Protein AF-A0A913ZEZ0-F1 (afdb_monomer_lite)

Radius of gyration: 19.42 Å; chains: 1; bounding box: 54×28×53 Å

Sequence (124 aa):
MTLKQEAYFSLPALPWMIVIATGMYILFGSAFWPSIVPYAYLGPVGSLAKYLKDEYPAFLVFLAVSTVIVHFGEALYCMKMCGRKNISDSYRVLWFLSTMAFGGASLKKLSKYKQGASATKLQD

Foldseek 3Di:
DDQDQAADADAFDPVLLVVLVVVLCLLCCLQPPVVVDPLVPVPPVSVVSVCCSVPPNVVSVVVNVVLQVQLQVQLVVLLVLCVVVVHDPVNNVVLSVSSSNRNVSSVVVSVPDDGHGDPPDDDD

Structure (mmCIF, N/CA/C/O backbone):
data_AF-A0A913ZEZ0-F1
#
_e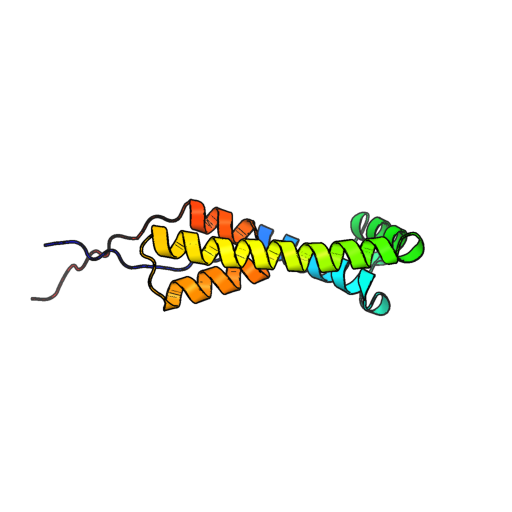ntry.id   AF-A0A913ZEZ0-F1
#
loop_
_atom_site.group_PDB
_atom_site.id
_atom_site.type_symbol
_atom_site.label_atom_id
_atom_site.label_alt_id
_atom_site.label_comp_id
_atom_site.label_asym_id
_atom_site.label_entity_id
_atom_site.label_seq_id
_atom_site.pdbx_PDB_ins_code
_atom_site.Cartn_x
_atom_site.Cartn_y
_atom_site.Cartn_z
_atom_site.occupancy
_atom_site.B_iso_or_equiv
_atom_site.auth_seq_id
_atom_site.auth_comp_id
_atom_site.auth_asym_id
_atom_site.auth_atom_id
_atom_site.pdbx_PDB_model_num
ATOM 1 N N . MET A 1 1 ? -29.619 5.949 34.212 1.00 44.31 1 MET A N 1
ATOM 2 C CA . MET A 1 1 ? -29.571 6.366 32.796 1.00 44.31 1 MET A CA 1
ATOM 3 C C . MET A 1 1 ? -28.234 5.916 32.223 1.00 44.31 1 MET A C 1
ATOM 5 O O . MET A 1 1 ? -27.209 6.500 32.549 1.00 44.31 1 MET A O 1
ATOM 9 N N . THR A 1 2 ? -28.217 4.808 31.487 1.00 49.28 2 THR A N 1
ATOM 10 C CA . THR A 1 2 ? -26.992 4.248 30.896 1.00 49.28 2 THR A CA 1
ATOM 11 C C . THR A 1 2 ? -26.790 4.919 29.544 1.00 49.28 2 THR A C 1
ATOM 13 O O . THR A 1 2 ? -27.651 4.798 28.677 1.00 49.28 2 THR A O 1
ATOM 16 N N . LEU A 1 3 ? -25.702 5.672 29.368 1.00 53.19 3 LEU A N 1
ATOM 17 C CA . LEU A 1 3 ? -25.380 6.277 28.074 1.00 53.19 3 LEU A CA 1
ATOM 18 C C . LEU A 1 3 ? -25.190 5.153 27.054 1.00 53.19 3 LEU A C 1
ATOM 20 O O . LEU A 1 3 ? -24.287 4.328 27.203 1.00 53.19 3 LEU A O 1
ATOM 24 N N . LYS A 1 4 ? -26.040 5.106 26.026 1.00 56.56 4 LYS A N 1
ATOM 25 C CA . LYS A 1 4 ? -25.826 4.201 24.902 1.00 56.56 4 LYS A CA 1
ATOM 26 C C . LYS A 1 4 ? -24.650 4.754 24.103 1.00 56.56 4 LYS A C 1
ATOM 28 O O . LYS A 1 4 ? -24.701 5.866 23.577 1.00 56.56 4 LYS A O 1
ATOM 33 N N . GLN A 1 5 ? -23.549 4.015 24.109 1.00 62.16 5 GLN A N 1
ATOM 34 C CA . GLN A 1 5 ? -22.411 4.338 23.268 1.00 62.16 5 GLN A CA 1
ATOM 35 C C . GLN A 1 5 ? -22.773 3.996 21.822 1.00 62.16 5 GLN A C 1
ATOM 37 O O . GLN A 1 5 ? -23.089 2.848 21.512 1.00 62.16 5 GLN A O 1
ATOM 42 N N . GLU A 1 6 ? -22.769 4.999 20.948 1.00 70.25 6 GLU A N 1
ATOM 43 C CA . GLU A 1 6 ? -23.076 4.806 19.533 1.00 70.25 6 GLU A CA 1
ATOM 44 C C . GLU A 1 6 ? -21.785 4.469 18.785 1.00 70.25 6 GLU A C 1
ATOM 46 O O . GLU A 1 6 ? -20.736 5.110 18.950 1.00 70.25 6 GLU A O 1
ATOM 51 N N . ALA A 1 7 ? -21.850 3.412 17.978 1.00 81.00 7 ALA A N 1
ATOM 52 C CA . ALA A 1 7 ? -20.742 3.035 17.122 1.00 81.00 7 ALA A CA 1
ATOM 53 C C . ALA A 1 7 ? -20.624 4.014 15.944 1.00 81.00 7 ALA A C 1
ATOM 55 O O . ALA A 1 7 ? -21.627 4.545 15.473 1.00 81.00 7 ALA A O 1
ATOM 5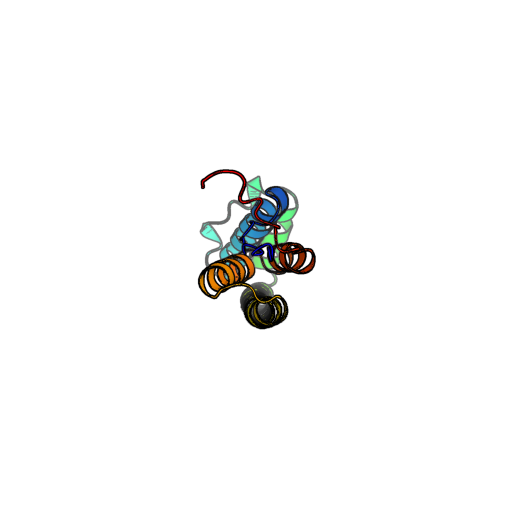6 N N . TYR A 1 8 ? -19.405 4.254 15.457 1.00 88.31 8 TYR A N 1
ATOM 57 C CA . TYR A 1 8 ? -19.185 5.074 14.265 1.00 88.31 8 TYR A CA 1
ATOM 58 C C . TYR A 1 8 ? -18.044 4.541 13.399 1.00 88.31 8 TYR A C 1
ATOM 60 O O . TYR A 1 8 ? -17.206 3.735 13.819 1.00 88.31 8 TYR A O 1
ATOM 68 N N . PHE A 1 9 ? -18.000 5.043 12.170 1.00 91.94 9 PHE A N 1
ATOM 69 C CA . PHE A 1 9 ? -16.922 4.814 11.221 1.00 91.94 9 PHE A CA 1
ATOM 70 C C . PHE A 1 9 ? -16.240 6.136 10.867 1.00 91.94 9 PHE A C 1
ATOM 72 O O . PHE A 1 9 ? -16.872 7.189 10.816 1.00 91.94 9 PHE A O 1
ATOM 79 N N . SER A 1 10 ? -14.929 6.088 10.639 1.00 92.38 10 SER A N 1
ATOM 80 C CA . SER A 1 10 ? -14.157 7.243 10.194 1.00 92.38 10 SER A CA 1
ATOM 81 C C . SER A 1 10 ? -13.054 6.780 9.258 1.00 92.38 10 SER A C 1
ATOM 83 O O . SER A 1 10 ? -12.286 5.880 9.600 1.00 92.38 10 SER A O 1
ATOM 85 N N . LEU A 1 11 ? -12.961 7.428 8.098 1.00 94.81 11 LEU A N 1
ATOM 86 C CA . LEU A 1 11 ? -11.914 7.160 7.122 1.00 94.81 11 LEU A CA 1
ATOM 87 C C . LEU A 1 11 ? -10.513 7.492 7.676 1.00 94.81 11 LEU A C 1
ATOM 89 O O . LEU A 1 11 ? -10.365 8.297 8.614 1.00 94.81 11 LEU A O 1
ATOM 93 N N . PRO A 1 12 ? -9.458 6.893 7.091 1.00 94.75 12 PRO A N 1
ATOM 94 C CA . PRO A 1 12 ? -8.089 7.333 7.318 1.00 94.75 12 PRO A CA 1
ATOM 95 C C . PRO A 1 12 ? -7.912 8.814 6.962 1.00 94.75 12 PRO A C 1
ATOM 97 O O . PRO A 1 12 ? -8.722 9.412 6.260 1.00 94.75 12 PRO A O 1
ATOM 100 N N . ALA A 1 13 ? -6.833 9.429 7.448 1.00 94.44 13 ALA A N 1
ATOM 101 C CA . ALA A 1 13 ? -6.539 10.807 7.070 1.00 94.44 13 ALA A CA 1
ATOM 102 C C . ALA A 1 13 ? -6.263 10.904 5.560 1.00 94.44 13 ALA A C 1
ATOM 104 O O . ALA A 1 13 ? -5.574 10.048 5.001 1.00 94.44 13 ALA A O 1
ATOM 105 N N . LEU A 1 14 ? -6.750 11.977 4.933 1.00 95.75 14 LEU A N 1
ATOM 106 C CA . LEU A 1 14 ? -6.688 12.177 3.485 1.00 95.75 14 LEU A CA 1
ATOM 107 C C . LEU A 1 14 ? -5.280 11.990 2.879 1.00 95.75 14 LEU A C 1
ATOM 109 O O . LEU A 1 14 ? -5.184 11.298 1.867 1.00 95.75 14 LEU A O 1
ATOM 113 N N . PRO A 1 15 ? -4.177 12.481 3.490 1.00 96.81 15 PRO A N 1
ATOM 114 C CA . PRO A 1 15 ? -2.840 12.243 2.945 1.00 96.81 15 PRO A CA 1
ATOM 115 C C . PRO A 1 15 ? -2.492 10.753 2.822 1.00 96.81 15 PRO A C 1
ATOM 117 O O . PRO A 1 15 ? -1.919 10.337 1.822 1.00 96.81 15 PRO A O 1
ATOM 120 N N . TRP A 1 16 ? -2.892 9.926 3.796 1.00 96.44 16 TRP A N 1
ATOM 121 C CA . TRP A 1 16 ? -2.662 8.479 3.738 1.00 96.44 16 TRP A CA 1
ATOM 122 C C . TRP A 1 16 ? -3.490 7.812 2.646 1.00 96.44 16 TRP A C 1
ATOM 124 O O . TRP A 1 16 ? -2.984 6.928 1.962 1.00 96.44 16 TRP A O 1
ATOM 134 N N . MET A 1 17 ? -4.735 8.250 2.455 1.00 96.62 17 MET A N 1
ATOM 135 C CA . MET A 1 17 ? -5.582 7.733 1.378 1.00 96.62 17 MET A CA 1
ATOM 136 C C . MET A 1 17 ? -4.963 8.020 0.007 1.00 96.62 17 MET A C 1
ATOM 138 O O . MET A 1 17 ? -4.884 7.115 -0.817 1.00 96.62 17 MET A O 1
ATOM 142 N N . ILE A 1 18 ? -4.472 9.245 -0.214 1.00 97.00 18 ILE A N 1
ATOM 143 C CA . ILE A 1 18 ? -3.832 9.650 -1.476 1.00 97.00 18 ILE A CA 1
ATOM 144 C C . ILE A 1 18 ? -2.552 8.846 -1.720 1.00 97.00 18 ILE A C 1
ATOM 146 O O . ILE A 1 18 ? -2.366 8.315 -2.816 1.00 97.00 18 ILE A O 1
ATOM 150 N N . VAL A 1 19 ? -1.690 8.726 -0.705 1.00 96.25 19 VAL A N 1
ATOM 151 C CA . VAL A 1 19 ? -0.424 7.984 -0.812 1.00 96.25 19 VAL A CA 1
ATOM 152 C C . VAL A 1 19 ? -0.680 6.516 -1.146 1.00 96.25 19 VAL A C 1
ATOM 154 O O . VAL A 1 19 ? -0.058 5.988 -2.065 1.00 96.25 19 VAL A O 1
ATOM 157 N N . ILE A 1 20 ? -1.618 5.864 -0.453 1.00 96.75 20 ILE A N 1
ATOM 158 C CA . ILE A 1 20 ? -1.922 4.447 -0.684 1.00 96.75 20 ILE A CA 1
ATOM 159 C C . ILE A 1 20 ? -2.585 4.251 -2.047 1.00 96.75 20 ILE A C 1
ATOM 161 O O . ILE A 1 20 ? -2.148 3.390 -2.800 1.00 96.75 20 ILE A O 1
ATOM 165 N N . ALA A 1 21 ? -3.577 5.068 -2.410 1.00 96.50 21 ALA A N 1
ATOM 166 C CA . ALA A 1 21 ? -4.241 4.957 -3.708 1.00 96.50 21 ALA A CA 1
ATOM 167 C C . ALA A 1 21 ? -3.254 5.143 -4.872 1.00 96.50 21 ALA A C 1
ATOM 169 O O . ALA A 1 21 ? -3.236 4.341 -5.804 1.00 96.50 21 ALA A O 1
ATOM 170 N N . THR A 1 22 ? -2.383 6.152 -4.783 1.00 96.56 22 THR A N 1
ATOM 171 C CA . THR A 1 22 ? -1.339 6.400 -5.788 1.00 96.56 22 THR A CA 1
ATOM 172 C C . THR A 1 22 ? -0.328 5.255 -5.831 1.00 96.56 22 THR A C 1
ATOM 174 O O . THR A 1 22 ? 0.025 4.788 -6.910 1.00 96.56 22 THR A O 1
ATOM 177 N N . GLY A 1 23 ? 0.105 4.758 -4.669 1.00 96.81 23 GLY A N 1
ATOM 178 C CA . GLY A 1 23 ? 1.026 3.625 -4.575 1.00 96.81 23 GLY A CA 1
ATOM 179 C C . GLY A 1 23 ? 0.455 2.346 -5.191 1.00 96.81 23 GLY A C 1
ATOM 180 O O . GLY A 1 23 ? 1.137 1.694 -5.977 1.00 96.81 23 GLY A O 1
ATOM 181 N N . MET A 1 24 ? -0.813 2.028 -4.906 1.00 97.06 24 MET A N 1
ATOM 182 C CA . MET A 1 24 ? -1.527 0.894 -5.504 1.00 97.06 24 MET A CA 1
ATOM 183 C C . MET A 1 24 ? -1.635 1.065 -7.021 1.00 97.06 24 MET A C 1
ATOM 185 O O . MET A 1 24 ? -1.301 0.155 -7.772 1.00 97.06 24 MET A O 1
ATOM 189 N N . TYR A 1 25 ? -2.028 2.247 -7.492 1.00 97.62 25 TYR A N 1
ATOM 190 C CA . TYR A 1 25 ? -2.102 2.520 -8.924 1.00 97.62 25 TYR A CA 1
ATOM 191 C C . TYR A 1 25 ? -0.752 2.307 -9.630 1.00 97.62 25 TYR A C 1
ATOM 193 O O . TYR A 1 25 ? -0.696 1.621 -10.649 1.00 97.62 25 TYR A O 1
ATOM 201 N N . ILE A 1 26 ? 0.346 2.824 -9.068 1.00 98.12 26 ILE A N 1
ATOM 202 C CA . ILE A 1 26 ? 1.686 2.662 -9.649 1.00 98.12 26 ILE A CA 1
ATOM 203 C C . ILE A 1 26 ? 2.128 1.197 -9.611 1.00 98.12 26 ILE A C 1
ATOM 205 O O . ILE A 1 26 ? 2.640 0.706 -10.616 1.00 98.12 26 ILE A O 1
ATOM 209 N N . LEU A 1 27 ? 1.933 0.494 -8.492 1.00 98.12 27 LEU A N 1
ATOM 210 C CA . LEU A 1 27 ? 2.350 -0.901 -8.332 1.00 98.12 27 LEU A CA 1
ATOM 211 C C . LEU A 1 27 ? 1.595 -1.831 -9.289 1.00 98.12 27 LEU A C 1
ATOM 213 O O . LEU A 1 27 ? 2.218 -2.525 -10.090 1.00 98.12 27 LEU A O 1
ATOM 217 N N . PHE A 1 28 ? 0.262 -1.823 -9.238 1.00 98.06 28 PHE A N 1
ATOM 218 C CA . PHE A 1 28 ? -0.573 -2.704 -10.059 1.00 98.06 28 PHE A CA 1
ATOM 219 C C . PHE A 1 28 ? -0.527 -2.306 -11.533 1.00 98.06 28 PHE A C 1
ATOM 221 O O . PHE A 1 28 ? -0.444 -3.175 -12.399 1.00 98.06 28 PHE A O 1
ATOM 228 N N . GLY A 1 29 ? -0.514 -1.002 -11.822 1.00 98.12 29 GLY A N 1
ATOM 229 C CA . GLY A 1 29 ? -0.297 -0.499 -13.170 1.00 98.12 29 GLY A CA 1
ATOM 230 C C . GLY A 1 29 ? 1.035 -0.996 -13.720 1.00 98.12 29 GLY A C 1
ATOM 231 O O . GLY A 1 29 ? 1.058 -1.604 -14.778 1.00 98.12 29 GLY A O 1
ATOM 232 N N . SER A 1 30 ? 2.135 -0.859 -12.979 1.00 98.19 30 SER A N 1
ATOM 233 C CA . SER A 1 30 ? 3.445 -1.314 -13.463 1.00 98.19 30 SER A CA 1
ATOM 234 C C . SER A 1 30 ? 3.550 -2.832 -13.604 1.00 98.19 30 SER A C 1
ATOM 236 O O . SER A 1 30 ? 4.214 -3.299 -14.524 1.00 98.19 30 SER A O 1
ATOM 238 N N . ALA A 1 31 ? 2.894 -3.597 -12.730 1.00 97.94 31 ALA A N 1
ATOM 239 C CA . ALA A 1 31 ? 2.925 -5.057 -12.767 1.00 97.94 31 ALA A CA 1
ATOM 240 C C . ALA A 1 31 ? 2.073 -5.658 -13.901 1.00 97.94 31 ALA A C 1
ATOM 242 O O . ALA A 1 31 ? 2.479 -6.653 -14.496 1.00 97.94 31 ALA A O 1
ATOM 243 N N . PHE A 1 32 ? 0.900 -5.081 -14.193 1.00 97.12 32 PHE A N 1
ATOM 244 C CA . PHE A 1 32 ? -0.104 -5.713 -15.063 1.00 97.12 32 PHE A CA 1
ATOM 245 C C . PHE A 1 32 ? -0.489 -4.884 -16.296 1.00 97.12 32 PHE A C 1
ATOM 247 O O . PHE A 1 32 ? -0.786 -5.456 -17.342 1.00 97.12 32 PHE A O 1
ATOM 254 N N . TRP A 1 33 ? -0.464 -3.550 -16.206 1.00 97.25 33 TRP A N 1
ATOM 255 C CA . TRP A 1 33 ? -0.841 -2.635 -17.294 1.00 97.25 33 TRP A CA 1
ATOM 256 C C . TRP A 1 33 ? 0.114 -1.442 -17.403 1.00 97.25 33 TRP A C 1
ATOM 258 O O . TRP A 1 33 ? -0.299 -0.292 -17.248 1.00 97.25 33 TRP A O 1
ATOM 268 N N . PRO A 1 34 ? 1.408 -1.666 -17.674 1.00 96.25 34 PRO A N 1
ATOM 269 C CA . PRO A 1 34 ? 2.407 -0.606 -17.563 1.00 96.25 34 PRO A CA 1
ATOM 270 C C . PRO A 1 34 ? 2.162 0.566 -18.520 1.00 96.25 34 PRO A C 1
ATOM 272 O O . PRO A 1 34 ? 2.621 1.674 -18.263 1.00 96.25 34 PRO A O 1
ATOM 275 N N . SER A 1 35 ? 1.412 0.357 -19.606 1.00 96.38 35 SER A N 1
ATOM 276 C CA . SER A 1 35 ? 1.042 1.407 -20.560 1.00 96.38 35 SER A CA 1
ATOM 277 C C . SER A 1 35 ? 0.168 2.511 -19.962 1.00 96.38 35 SER A C 1
ATOM 279 O O . SER A 1 35 ? 0.135 3.603 -20.522 1.00 96.38 35 SER A O 1
ATOM 281 N N . ILE A 1 36 ? -0.543 2.255 -18.858 1.00 96.25 36 ILE A N 1
ATOM 282 C CA . ILE A 1 36 ? -1.412 3.267 -18.240 1.00 96.25 36 ILE A CA 1
ATOM 283 C C . ILE A 1 36 ? -0.640 4.196 -17.307 1.00 96.25 36 ILE A C 1
ATOM 285 O O . ILE A 1 36 ? -1.143 5.268 -16.993 1.00 96.25 36 ILE A O 1
ATOM 289 N N . VAL A 1 37 ? 0.546 3.790 -16.839 1.00 97.69 37 VAL A N 1
ATOM 290 C CA . VAL A 1 37 ? 1.278 4.509 -15.794 1.00 97.69 37 VAL A CA 1
ATOM 291 C C . VAL A 1 37 ? 2.094 5.653 -16.411 1.00 97.69 37 VAL A C 1
ATOM 293 O O . VAL A 1 37 ? 2.986 5.411 -17.228 1.00 97.69 37 VAL A O 1
ATOM 296 N N . PRO A 1 38 ? 1.865 6.914 -16.002 1.00 97.25 38 PRO A N 1
ATOM 297 C CA . PRO A 1 38 ? 2.547 8.076 -16.562 1.00 97.25 38 PRO A CA 1
ATOM 298 C C . PRO A 1 38 ? 3.936 8.280 -15.925 1.00 97.25 38 PRO A C 1
ATOM 300 O O . PRO A 1 38 ? 4.187 9.296 -15.278 1.00 97.25 38 PRO A O 1
ATOM 303 N N . TYR A 1 39 ? 4.855 7.320 -16.097 1.00 97.56 39 TYR A N 1
ATOM 304 C CA . TYR A 1 39 ? 6.161 7.277 -15.408 1.00 97.56 39 TYR A CA 1
ATOM 305 C C . TYR A 1 39 ? 6.948 8.596 -15.447 1.00 97.56 39 TYR A C 1
ATOM 307 O O . TYR A 1 39 ? 7.532 8.987 -14.441 1.00 97.56 39 TYR A O 1
ATOM 315 N N . ALA A 1 40 ? 6.932 9.306 -16.579 1.00 96.81 40 ALA A N 1
ATOM 316 C CA . ALA A 1 40 ? 7.666 10.562 -16.758 1.00 96.81 40 ALA A CA 1
ATOM 317 C C . ALA A 1 40 ? 7.196 11.698 -15.827 1.00 96.81 40 ALA A C 1
ATOM 319 O O . ALA A 1 40 ? 7.973 12.595 -15.514 1.00 96.81 40 ALA A O 1
ATOM 320 N N . TYR A 1 41 ? 5.946 11.653 -15.360 1.00 96.75 41 TYR A N 1
ATOM 321 C CA . TYR A 1 41 ? 5.337 12.704 -14.537 1.00 96.75 41 TYR A CA 1
ATOM 322 C C . TYR A 1 41 ? 5.373 12.394 -13.035 1.00 96.75 41 TYR A C 1
ATOM 324 O O . TYR A 1 41 ? 5.013 13.237 -12.219 1.00 96.75 41 TYR A O 1
ATOM 332 N N . LEU A 1 42 ? 5.821 11.195 -12.652 1.00 96.19 42 LEU A N 1
ATOM 333 C CA . LEU A 1 42 ? 5.864 10.732 -11.260 1.00 96.19 42 LEU A CA 1
ATOM 334 C C . LEU A 1 42 ? 7.217 11.013 -10.576 1.00 96.19 42 LEU A C 1
ATOM 336 O O . LEU A 1 42 ? 7.467 10.539 -9.464 1.00 96.19 42 LEU A O 1
ATOM 340 N N . GLY A 1 43 ? 8.108 11.761 -11.237 1.00 96.00 43 GLY A N 1
ATOM 341 C CA . GLY A 1 43 ? 9.419 12.131 -10.706 1.00 96.00 43 GLY A CA 1
ATOM 342 C C . GLY A 1 43 ? 10.273 10.907 -10.334 1.00 96.00 43 GLY A C 1
ATOM 343 O O . GLY A 1 43 ? 10.242 9.901 -11.047 1.00 96.00 43 GLY A O 1
ATOM 344 N N . PRO A 1 44 ? 11.017 10.942 -9.211 1.00 97.12 44 PRO A N 1
ATOM 345 C CA . PRO A 1 44 ? 11.874 9.829 -8.790 1.00 97.12 44 PRO A CA 1
ATOM 346 C C . PRO A 1 44 ? 11.130 8.501 -8.596 1.00 97.12 44 PRO A C 1
ATOM 348 O O . PRO A 1 44 ? 11.667 7.442 -8.917 1.00 97.12 44 PRO A O 1
ATOM 351 N N . VAL A 1 45 ? 9.881 8.549 -8.115 1.00 96.69 45 VAL A N 1
ATOM 352 C CA . VAL A 1 45 ? 9.041 7.351 -7.942 1.00 96.69 45 VAL A CA 1
ATOM 353 C C . VAL A 1 45 ? 8.722 6.727 -9.298 1.00 96.69 45 VAL A C 1
ATOM 355 O O . VAL A 1 45 ? 8.775 5.508 -9.442 1.00 96.69 45 VAL A O 1
ATOM 358 N N . GLY A 1 46 ? 8.449 7.557 -10.306 1.00 96.69 46 GLY A N 1
ATOM 359 C CA . GLY A 1 46 ? 8.247 7.120 -11.685 1.00 96.69 46 GLY A CA 1
ATOM 360 C C . GLY A 1 46 ? 9.469 6.439 -12.281 1.00 96.69 46 GLY A C 1
ATOM 361 O O . GLY A 1 46 ? 9.344 5.354 -12.847 1.00 96.69 46 GLY A O 1
ATOM 362 N N . SER A 1 47 ? 10.651 7.034 -12.108 1.00 97.69 47 SER A N 1
ATOM 363 C CA . SER A 1 47 ? 11.914 6.448 -12.573 1.00 97.69 47 SER A CA 1
ATOM 364 C C . SER A 1 47 ? 12.189 5.092 -11.921 1.00 97.69 47 SER A C 1
ATOM 366 O O . SER A 1 47 ? 12.541 4.144 -12.622 1.00 97.69 47 SER A O 1
ATOM 368 N N . LEU A 1 48 ? 11.967 4.967 -10.607 1.00 97.31 48 LEU A N 1
ATOM 369 C CA . LEU A 1 48 ? 12.114 3.696 -9.894 1.00 97.31 48 LEU A CA 1
ATOM 370 C C . LEU A 1 48 ? 11.100 2.651 -10.375 1.00 97.31 48 LEU A C 1
ATOM 372 O O . LEU A 1 48 ? 11.479 1.519 -10.661 1.00 97.31 48 LEU A O 1
ATOM 376 N N . ALA A 1 49 ? 9.822 3.020 -10.485 1.00 97.56 49 ALA A N 1
ATOM 377 C CA . ALA A 1 49 ? 8.779 2.105 -10.939 1.00 97.56 49 ALA A CA 1
ATOM 378 C C . ALA A 1 49 ? 9.041 1.616 -12.371 1.00 97.56 49 ALA A C 1
ATOM 380 O O . ALA A 1 49 ? 8.863 0.432 -12.652 1.00 97.56 49 ALA A O 1
ATOM 381 N N . LYS A 1 50 ? 9.522 2.500 -13.255 1.00 97.88 50 LYS A N 1
ATOM 382 C CA . LYS A 1 50 ? 9.924 2.136 -14.615 1.00 97.88 50 LYS A CA 1
ATOM 383 C C . LYS A 1 50 ? 11.114 1.176 -14.613 1.00 97.88 50 LYS A C 1
ATOM 385 O O . LYS A 1 50 ? 11.046 0.152 -15.279 1.00 97.88 50 LYS A O 1
ATOM 390 N N . TYR A 1 51 ? 12.153 1.464 -13.829 1.00 97.88 51 TYR A N 1
ATOM 391 C CA . TYR A 1 51 ? 13.313 0.581 -13.686 1.00 97.88 51 TYR A CA 1
ATOM 392 C C . TYR A 1 51 ? 12.913 -0.814 -13.185 1.00 97.88 51 TYR A C 1
ATOM 394 O O . TYR A 1 51 ? 13.284 -1.816 -13.783 1.00 97.88 51 TYR A O 1
ATOM 402 N N . LEU A 1 52 ? 12.088 -0.893 -12.135 1.00 97.56 52 LEU A N 1
ATOM 403 C CA . LEU A 1 52 ? 11.587 -2.171 -11.615 1.00 97.56 52 LEU A CA 1
ATOM 404 C C . LEU A 1 52 ? 10.734 -2.924 -12.636 1.00 97.56 52 LEU A C 1
ATOM 406 O O . LEU A 1 52 ? 10.786 -4.146 -12.692 1.00 97.56 52 LEU A O 1
ATOM 410 N N . LYS A 1 53 ? 9.950 -2.206 -13.437 1.00 97.12 53 LYS A N 1
ATOM 411 C CA . LYS A 1 53 ? 9.128 -2.795 -14.492 1.00 97.12 53 LYS A CA 1
ATOM 412 C C . LYS A 1 53 ? 9.975 -3.358 -15.630 1.00 97.12 53 LYS A C 1
ATOM 414 O O . LYS A 1 53 ? 9.693 -4.464 -16.082 1.00 97.12 53 LYS A O 1
ATOM 419 N N . ASP A 1 54 ? 10.976 -2.614 -16.083 1.00 97.56 54 ASP A N 1
ATOM 420 C CA . ASP A 1 54 ? 11.793 -3.008 -17.229 1.00 97.56 54 ASP A CA 1
ATOM 421 C C . ASP A 1 54 ? 12.814 -4.107 -16.841 1.00 97.56 54 ASP A C 1
ATOM 423 O O . ASP A 1 54 ? 13.002 -5.048 -17.608 1.00 97.56 54 ASP A O 1
ATOM 427 N N . GLU A 1 55 ? 13.388 -4.064 -15.630 1.00 98.19 55 GLU A N 1
ATOM 428 C CA . GLU A 1 55 ? 14.437 -5.006 -15.186 1.00 98.19 55 GLU A CA 1
ATOM 429 C C . GLU A 1 55 ? 13.930 -6.154 -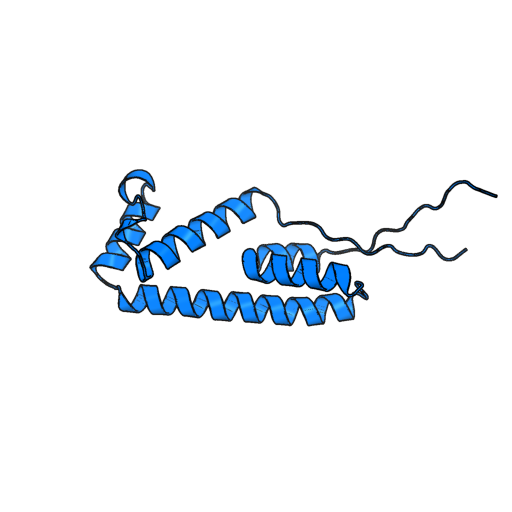14.290 1.00 98.19 55 GLU A C 1
ATOM 431 O O . GLU A 1 55 ? 14.493 -7.249 -14.296 1.00 98.19 55 GLU A O 1
ATOM 436 N N . TYR A 1 56 ? 12.866 -5.940 -13.505 1.00 97.62 56 TYR A N 1
ATOM 437 C CA . TYR A 1 56 ? 12.380 -6.898 -12.497 1.00 97.62 56 TYR A CA 1
ATOM 438 C C . TYR A 1 56 ? 10.851 -7.138 -12.550 1.00 97.62 56 TYR A C 1
ATOM 440 O O . TYR A 1 56 ? 10.170 -7.073 -11.518 1.00 97.62 56 TYR A O 1
ATOM 448 N N . PRO A 1 57 ? 10.264 -7.480 -13.713 1.00 96.69 57 PRO A N 1
ATOM 449 C CA . PRO A 1 57 ? 8.809 -7.608 -13.860 1.00 96.69 57 PRO A CA 1
ATOM 450 C C . PRO A 1 57 ? 8.197 -8.695 -12.961 1.00 96.69 57 PRO A C 1
ATOM 452 O O . PRO A 1 57 ? 7.136 -8.493 -12.369 1.00 96.69 57 PRO A O 1
ATOM 455 N N . ALA A 1 58 ? 8.883 -9.830 -12.781 1.00 97.56 58 ALA A N 1
ATOM 456 C CA . ALA A 1 58 ? 8.423 -10.898 -11.888 1.00 97.56 58 ALA A CA 1
ATOM 457 C C . ALA A 1 58 ? 8.361 -10.440 -10.419 1.00 97.56 58 ALA A C 1
ATOM 459 O O . ALA A 1 58 ? 7.443 -10.808 -9.685 1.00 97.56 58 ALA A O 1
ATOM 460 N N . PHE A 1 59 ? 9.306 -9.594 -10.000 1.00 97.50 59 PHE A N 1
ATOM 461 C CA . PHE A 1 59 ? 9.317 -9.024 -8.658 1.00 97.50 59 PHE A CA 1
ATOM 462 C C . PHE A 1 59 ? 8.147 -8.055 -8.445 1.00 97.50 59 PHE A C 1
ATOM 464 O O . PHE A 1 59 ? 7.529 -8.080 -7.382 1.00 97.50 59 PHE A O 1
ATOM 471 N N . LEU A 1 60 ? 7.774 -7.257 -9.452 1.00 97.50 60 LEU A N 1
ATOM 472 C CA . LEU A 1 60 ? 6.582 -6.404 -9.369 1.00 97.50 60 LEU A CA 1
ATOM 473 C C . LEU A 1 60 ? 5.291 -7.209 -9.214 1.00 97.50 60 LEU A C 1
ATOM 475 O O . LEU A 1 60 ? 4.452 -6.848 -8.389 1.00 97.50 60 LEU A O 1
ATOM 479 N N . VAL A 1 61 ? 5.134 -8.306 -9.960 1.00 98.00 61 VAL A N 1
ATOM 480 C CA . VAL A 1 61 ? 3.972 -9.197 -9.806 1.00 98.00 61 VAL A CA 1
ATOM 481 C C . VAL A 1 61 ? 3.950 -9.809 -8.405 1.00 98.00 61 VAL A C 1
ATOM 483 O O . VAL A 1 61 ? 2.906 -9.803 -7.751 1.00 98.00 61 VAL A O 1
ATOM 486 N N . PHE A 1 62 ? 5.101 -10.271 -7.907 1.00 98.12 62 PHE A N 1
ATOM 487 C CA . PHE A 1 62 ? 5.227 -10.769 -6.537 1.00 98.12 62 PHE A CA 1
ATOM 488 C C . PHE A 1 62 ? 4.817 -9.714 -5.499 1.00 98.12 62 PHE A C 1
ATOM 490 O O . PHE A 1 62 ? 4.038 -10.021 -4.593 1.00 98.12 62 PHE A O 1
ATOM 497 N N . LEU A 1 63 ? 5.289 -8.470 -5.639 1.00 97.81 63 LEU A N 1
ATOM 498 C CA . LEU A 1 63 ? 4.907 -7.368 -4.757 1.00 97.81 63 LEU A CA 1
ATOM 499 C C . LEU A 1 63 ? 3.406 -7.082 -4.829 1.00 97.81 63 LEU A C 1
ATOM 501 O O . LEU A 1 63 ? 2.767 -6.988 -3.786 1.00 97.81 63 LEU A O 1
ATOM 505 N N . ALA A 1 64 ? 2.826 -7.003 -6.028 1.00 97.88 64 ALA A N 1
ATOM 506 C CA . ALA A 1 64 ? 1.403 -6.726 -6.203 1.00 97.88 64 ALA A CA 1
ATOM 507 C C . ALA A 1 64 ? 0.523 -7.799 -5.540 1.00 97.88 64 ALA A C 1
ATOM 509 O O . ALA A 1 64 ? -0.388 -7.470 -4.779 1.00 97.88 64 ALA A O 1
ATOM 510 N N . VAL A 1 65 ? 0.833 -9.083 -5.754 1.00 98.00 65 VAL A N 1
ATOM 511 C CA . VAL A 1 65 ? 0.123 -10.199 -5.105 1.00 98.00 65 VAL A CA 1
ATOM 512 C C . VAL A 1 65 ? 0.309 -10.157 -3.587 1.00 98.00 65 VAL A C 1
ATOM 514 O O . VAL A 1 65 ? -0.664 -10.289 -2.842 1.00 98.00 65 VAL A O 1
ATOM 517 N N . SER A 1 66 ? 1.534 -9.913 -3.117 1.00 98.00 66 SER A N 1
ATOM 518 C CA . SER A 1 66 ? 1.833 -9.798 -1.685 1.00 98.00 66 SER A CA 1
ATOM 519 C C . SER A 1 66 ? 1.040 -8.667 -1.031 1.00 98.00 66 SER A C 1
ATOM 521 O O . SER A 1 66 ? 0.490 -8.855 0.053 1.00 98.00 66 SER A O 1
ATOM 523 N N . THR A 1 67 ? 0.903 -7.519 -1.697 1.00 97.12 67 THR A N 1
ATOM 524 C CA . THR A 1 67 ? 0.094 -6.395 -1.211 1.00 97.12 67 THR A CA 1
ATOM 525 C C . THR A 1 67 ? -1.378 -6.777 -1.056 1.00 97.12 67 THR A C 1
ATOM 527 O O . THR A 1 67 ? -1.967 -6.453 -0.024 1.00 97.12 67 THR A O 1
ATOM 530 N N . VAL A 1 68 ? -1.968 -7.517 -2.008 1.00 96.62 68 VAL A N 1
ATOM 531 C CA . VAL A 1 68 ? -3.351 -8.022 -1.868 1.00 96.62 68 VAL A CA 1
ATOM 532 C C . VAL A 1 68 ? -3.480 -8.929 -0.646 1.00 96.62 68 VAL A C 1
ATOM 534 O O . VAL A 1 68 ? -4.406 -8.761 0.148 1.00 96.62 68 VAL A O 1
ATOM 537 N N . ILE A 1 69 ? -2.546 -9.868 -0.468 1.00 97.94 69 ILE A N 1
ATOM 538 C CA . ILE A 1 69 ? -2.563 -10.812 0.659 1.00 97.94 69 ILE A CA 1
ATOM 539 C C . ILE A 1 69 ? -2.468 -10.063 1.993 1.00 97.94 69 ILE A C 1
ATOM 541 O O . ILE A 1 69 ? -3.237 -10.349 2.912 1.00 97.94 69 ILE A O 1
ATOM 545 N N . VAL A 1 70 ? -1.566 -9.083 2.094 1.00 97.81 70 VAL A N 1
ATOM 546 C CA . VAL A 1 70 ? -1.399 -8.267 3.303 1.00 97.81 70 VAL A CA 1
ATOM 547 C C . VAL A 1 70 ? -2.669 -7.473 3.602 1.00 97.81 70 VAL A C 1
ATOM 549 O O . VAL A 1 70 ? -3.185 -7.578 4.712 1.00 97.81 70 VAL A O 1
ATOM 552 N N . HIS A 1 71 ? -3.225 -6.751 2.625 1.00 96.75 71 HIS A N 1
ATOM 55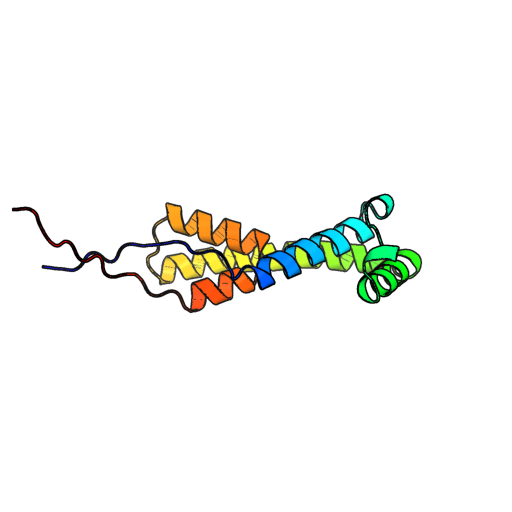3 C CA . HIS A 1 71 ? -4.454 -5.972 2.816 1.00 96.75 71 HIS A CA 1
ATOM 554 C C . HIS A 1 71 ? -5.643 -6.856 3.213 1.00 96.75 71 HIS A C 1
ATOM 556 O O . HIS A 1 71 ? -6.432 -6.493 4.089 1.00 96.75 71 HIS A O 1
ATOM 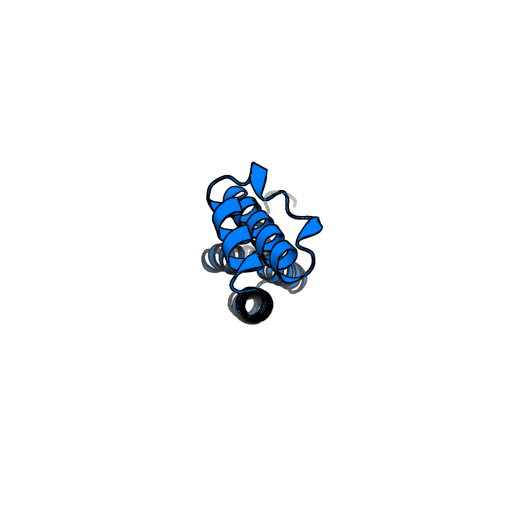562 N N . PHE A 1 72 ? -5.758 -8.048 2.621 1.00 97.12 72 PHE A N 1
ATOM 563 C CA . PHE A 1 72 ? -6.793 -9.003 2.998 1.00 97.12 72 PHE A CA 1
ATOM 564 C C . PHE A 1 72 ? -6.597 -9.518 4.428 1.00 97.12 72 PHE A C 1
ATOM 566 O O . PHE A 1 72 ? -7.548 -9.534 5.213 1.00 97.12 72 PHE A O 1
ATOM 573 N N . GLY A 1 73 ? -5.365 -9.865 4.809 1.00 97.88 73 GLY A N 1
ATOM 574 C CA . GLY A 1 73 ? -5.025 -10.251 6.180 1.00 97.88 73 GLY A CA 1
ATOM 575 C C . GLY A 1 73 ? -5.335 -9.148 7.198 1.00 97.88 73 GLY A C 1
ATOM 576 O O . GLY A 1 73 ? -5.934 -9.411 8.244 1.00 97.88 73 GLY A O 1
ATOM 577 N N . GLU A 1 74 ? -5.011 -7.898 6.870 1.00 98.00 74 GLU A N 1
ATOM 578 C CA . GLU A 1 74 ? -5.354 -6.721 7.671 1.00 98.00 74 GLU A CA 1
ATOM 579 C C . GLU A 1 74 ? -6.873 -6.543 7.805 1.00 98.00 74 GLU A C 1
ATOM 581 O O . GLU A 1 74 ? -7.372 -6.270 8.902 1.00 98.00 74 GLU A O 1
ATOM 586 N N . ALA A 1 75 ? -7.628 -6.746 6.724 1.00 96.75 75 ALA A N 1
ATOM 587 C CA . ALA A 1 75 ? -9.084 -6.648 6.731 1.00 96.75 75 ALA A CA 1
ATOM 588 C C . ALA A 1 75 ? -9.729 -7.755 7.588 1.00 96.75 75 ALA A C 1
ATOM 590 O O . ALA A 1 75 ? -10.633 -7.481 8.382 1.00 96.75 75 ALA A O 1
ATOM 591 N N . LEU A 1 76 ? -9.222 -8.990 7.532 1.00 97.44 76 LEU A N 1
ATOM 592 C CA . LEU A 1 76 ? -9.664 -10.066 8.428 1.00 97.44 76 LEU A CA 1
ATOM 593 C C . LEU A 1 76 ? -9.339 -9.755 9.897 1.00 97.44 76 LEU A C 1
ATOM 595 O O . LEU A 1 76 ? -10.182 -9.936 10.782 1.00 97.44 76 LEU A O 1
ATOM 599 N N . TYR A 1 77 ? -8.145 -9.227 10.174 1.00 97.44 77 TYR A N 1
ATOM 600 C CA . TYR A 1 77 ? -7.777 -8.795 11.523 1.00 97.44 77 TYR A CA 1
ATOM 601 C C . TYR A 1 77 ? -8.678 -7.656 12.033 1.00 97.44 77 TYR A C 1
ATOM 603 O O . TYR A 1 77 ? -9.102 -7.661 13.195 1.00 97.44 77 TYR A O 1
ATOM 611 N N . CYS A 1 78 ? -9.042 -6.720 11.155 1.00 96.88 78 CYS A N 1
ATOM 612 C CA . CYS A 1 78 ? -9.979 -5.638 11.440 1.00 96.88 78 CYS A CA 1
ATOM 613 C C . CYS A 1 78 ? -11.334 -6.164 11.945 1.00 96.88 78 CYS A C 1
ATOM 615 O O . CYS A 1 78 ? -11.850 -5.658 12.946 1.00 96.88 78 CYS A O 1
ATOM 617 N N . MET A 1 79 ? -11.868 -7.232 11.340 1.00 96.25 79 MET A N 1
ATOM 618 C CA . MET A 1 79 ? -13.121 -7.865 11.781 1.00 96.25 79 MET A CA 1
ATOM 619 C C . MET A 1 79 ? -13.036 -8.356 13.228 1.00 96.25 79 MET A C 1
ATOM 621 O O . MET A 1 79 ? -13.915 -8.057 14.044 1.00 96.25 79 MET A O 1
ATOM 625 N N . LYS A 1 80 ? -11.943 -9.050 13.573 1.00 96.00 80 LYS A N 1
ATOM 626 C CA . LYS A 1 80 ? -11.683 -9.511 14.945 1.00 96.00 80 LYS A CA 1
ATOM 627 C C . LYS A 1 80 ? -11.591 -8.330 15.914 1.00 96.00 80 LYS A C 1
ATOM 629 O O . LYS A 1 80 ? -12.141 -8.390 17.015 1.00 96.00 80 LYS A O 1
ATOM 634 N N . MET A 1 81 ? -10.922 -7.247 15.519 1.00 95.25 81 MET A N 1
ATOM 635 C CA . MET A 1 81 ? -10.765 -6.062 16.365 1.00 95.25 81 MET A CA 1
ATOM 636 C C . MET A 1 81 ? -12.081 -5.303 16.577 1.00 95.25 81 MET A C 1
ATOM 638 O O . MET A 1 81 ? -12.345 -4.859 17.694 1.00 95.25 81 MET A O 1
ATOM 642 N N . CYS A 1 82 ? -12.929 -5.210 15.551 1.00 94.25 82 CYS A N 1
ATOM 643 C CA . CYS A 1 82 ? -14.275 -4.649 15.666 1.00 94.25 82 CYS A CA 1
ATOM 644 C C . CYS A 1 82 ? -15.139 -5.445 16.651 1.00 94.25 82 CYS A C 1
ATOM 646 O O . CYS A 1 82 ? -15.782 -4.841 17.508 1.00 94.25 82 CYS A O 1
ATOM 648 N N . GLY A 1 83 ? -15.091 -6.782 16.588 1.00 91.38 83 GLY A N 1
ATOM 649 C CA . GLY A 1 83 ? -15.797 -7.652 17.536 1.00 91.38 83 GLY A CA 1
ATOM 650 C C . GLY A 1 83 ? -15.351 -7.421 18.982 1.00 91.38 83 GLY A C 1
ATOM 651 O O . GLY A 1 83 ? -16.179 -7.199 19.859 1.00 91.38 83 GLY A O 1
ATOM 652 N N . ARG A 1 84 ? -14.035 -7.342 19.230 1.00 91.81 84 ARG A N 1
ATOM 653 C CA . ARG A 1 84 ? -13.488 -7.028 20.569 1.00 91.81 84 ARG A CA 1
ATOM 654 C C . ARG A 1 84 ? -13.884 -5.641 21.084 1.00 91.81 84 ARG A C 1
ATOM 656 O O . ARG A 1 84 ? -13.874 -5.416 22.289 1.00 91.81 84 ARG A O 1
ATOM 663 N N . LYS A 1 85 ? -14.185 -4.707 20.181 1.00 89.81 85 LYS A N 1
ATOM 664 C CA . LYS A 1 85 ? -14.606 -3.335 20.492 1.00 89.81 85 LYS A CA 1
ATOM 665 C C . LYS A 1 85 ? -16.129 -3.164 20.465 1.00 89.81 85 LYS A C 1
ATOM 667 O O . LYS A 1 85 ? -16.568 -2.019 20.512 1.00 89.81 85 LYS A O 1
ATOM 672 N N . ASN A 1 86 ? -16.911 -4.249 20.392 1.00 89.75 86 ASN A N 1
ATOM 673 C CA . ASN A 1 86 ? -18.380 -4.235 20.323 1.00 89.75 86 ASN A CA 1
ATOM 674 C C . ASN A 1 86 ? -18.9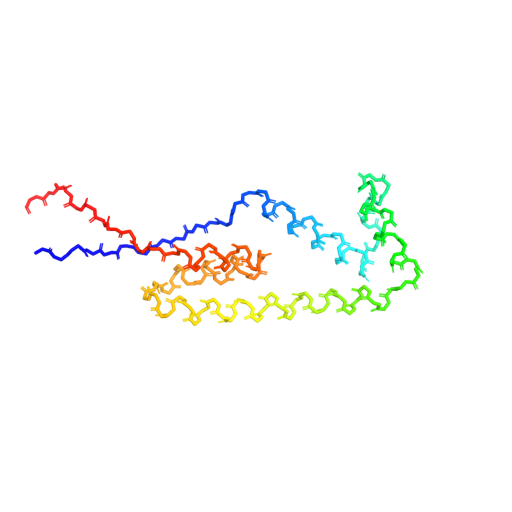32 -3.251 19.270 1.00 89.75 86 ASN A C 1
ATOM 676 O O . ASN A 1 86 ? -19.921 -2.561 19.501 1.00 89.75 86 ASN A O 1
ATOM 680 N N . ILE A 1 87 ? -18.255 -3.141 18.124 1.00 89.75 87 ILE A N 1
ATOM 681 C CA . ILE A 1 87 ? -18.724 -2.329 16.995 1.00 89.75 87 ILE A CA 1
ATOM 682 C C . ILE A 1 87 ? -19.830 -3.108 16.280 1.00 89.75 87 ILE A C 1
ATOM 684 O O . ILE A 1 87 ? -19.660 -4.298 16.013 1.00 89.75 87 ILE A O 1
ATOM 688 N N . SER A 1 88 ? -20.943 -2.443 15.962 1.00 90.19 88 SER A N 1
ATOM 689 C CA . SER A 1 88 ? -22.070 -3.079 15.272 1.00 90.19 88 SER A CA 1
ATOM 690 C C . SER A 1 88 ? -21.691 -3.577 13.874 1.00 90.19 88 SER A C 1
ATOM 692 O O . SER A 1 88 ? -20.764 -3.062 13.240 1.00 90.19 88 SER A O 1
ATOM 694 N N . ASP A 1 89 ? -22.429 -4.568 13.372 1.00 89.56 89 ASP A N 1
ATOM 695 C CA . ASP A 1 89 ? -22.099 -5.246 12.115 1.00 89.56 89 ASP A CA 1
ATOM 696 C C . ASP A 1 89 ? -22.033 -4.292 10.912 1.00 89.56 89 ASP A C 1
ATOM 698 O O . ASP A 1 89 ? -21.105 -4.394 10.109 1.00 89.56 89 ASP A O 1
ATOM 702 N N . SER A 1 90 ? -22.927 -3.299 10.823 1.00 91.12 90 SER A N 1
ATOM 703 C CA . SER A 1 90 ? -22.912 -2.307 9.737 1.00 91.12 90 SER A CA 1
ATOM 704 C C . SER A 1 90 ? -21.612 -1.495 9.709 1.00 91.12 90 SER A C 1
ATOM 706 O O . SER A 1 90 ? -20.983 -1.354 8.660 1.00 91.12 90 SER A O 1
ATOM 708 N N . TYR A 1 91 ? -21.150 -1.002 10.864 1.00 93.44 91 TYR A N 1
ATOM 709 C CA . TYR A 1 91 ? -19.881 -0.270 10.940 1.00 93.44 91 TYR A CA 1
ATOM 710 C C . TYR A 1 91 ? -18.677 -1.194 10.787 1.00 93.44 91 TYR A C 1
ATOM 712 O O . TYR A 1 91 ? -17.657 -0.777 10.241 1.00 93.44 91 TYR A O 1
ATOM 720 N N . ARG A 1 92 ? -18.784 -2.453 11.218 1.00 94.19 92 ARG A N 1
ATOM 721 C CA . ARG A 1 92 ? -17.743 -3.461 11.012 1.00 94.19 92 ARG A CA 1
ATOM 722 C C . ARG A 1 92 ? -17.483 -3.704 9.522 1.00 94.19 92 ARG A C 1
ATOM 724 O O . ARG A 1 92 ? -16.322 -3.792 9.134 1.00 94.19 92 ARG A O 1
ATOM 731 N N . VAL A 1 93 ? -18.526 -3.734 8.687 1.00 95.56 93 VAL A N 1
ATOM 732 C CA . VAL A 1 93 ? -18.376 -3.815 7.221 1.00 95.56 93 VAL A CA 1
ATOM 733 C C . VAL A 1 93 ? -17.649 -2.584 6.673 1.00 95.56 93 VAL A C 1
ATOM 735 O O . VAL A 1 93 ? -16.719 -2.733 5.884 1.00 95.56 93 VAL A O 1
ATOM 738 N N . LEU A 1 94 ? -17.989 -1.375 7.130 1.00 96.25 94 LEU A N 1
ATOM 739 C CA . LEU A 1 94 ? -17.283 -0.156 6.705 1.00 96.25 94 LEU A CA 1
ATOM 740 C C . LEU A 1 94 ? -15.799 -0.179 7.102 1.00 96.25 94 LEU A C 1
ATOM 742 O O . LEU A 1 94 ? -14.929 0.139 6.289 1.00 96.25 94 LEU A O 1
ATOM 746 N N . TRP A 1 95 ? -15.494 -0.618 8.324 1.00 97.12 95 TRP A N 1
ATOM 747 C CA . TRP A 1 95 ? -14.121 -0.799 8.794 1.00 97.12 95 TRP A CA 1
ATOM 748 C C . TRP A 1 95 ? -13.362 -1.864 7.996 1.00 97.12 95 TRP A C 1
ATOM 750 O O . TRP A 1 95 ? -12.181 -1.665 7.693 1.00 97.12 95 TRP A O 1
ATOM 760 N N . PHE A 1 96 ? -14.020 -2.960 7.618 1.00 97.00 96 PHE A N 1
ATOM 761 C CA . PHE A 1 96 ? -13.451 -3.990 6.751 1.00 97.00 96 PHE A CA 1
ATOM 762 C C . PHE A 1 96 ? -13.114 -3.434 5.367 1.00 97.00 96 PHE A C 1
ATOM 764 O O . PHE A 1 96 ? -11.962 -3.520 4.952 1.00 97.00 96 PHE A O 1
ATOM 771 N N . LEU A 1 97 ? -14.076 -2.797 4.693 1.00 96.88 97 LEU A N 1
ATOM 772 C CA . LEU A 1 97 ? -13.891 -2.231 3.351 1.00 96.88 97 LEU A CA 1
ATOM 773 C C . LEU A 1 97 ? -12.804 -1.150 3.338 1.00 96.88 97 LEU A C 1
ATOM 775 O O . LEU A 1 97 ? -11.921 -1.158 2.482 1.00 96.88 97 LEU A O 1
ATOM 779 N N . SER A 1 98 ? -12.812 -0.265 4.336 1.00 97.44 98 SER A N 1
ATOM 780 C CA . SER A 1 98 ? -11.770 0.748 4.517 1.00 97.44 98 SER A CA 1
ATOM 781 C C . SER A 1 98 ? -10.391 0.129 4.743 1.00 97.44 98 SER A C 1
ATOM 783 O O . SER A 1 98 ? -9.395 0.647 4.247 1.00 97.44 98 SER A O 1
ATOM 785 N N . THR A 1 99 ? -10.307 -0.984 5.472 1.00 97.25 99 THR A N 1
ATOM 786 C CA . THR A 1 99 ? -9.032 -1.678 5.708 1.00 97.25 99 THR A CA 1
ATOM 787 C C . THR A 1 99 ? -8.569 -2.452 4.485 1.00 97.25 99 THR A C 1
ATOM 789 O O . THR A 1 99 ? -7.386 -2.445 4.187 1.00 97.25 99 THR A O 1
ATOM 792 N N . MET A 1 100 ? -9.479 -3.031 3.713 1.00 95.44 100 MET A N 1
ATOM 793 C CA . MET A 1 100 ? -9.133 -3.647 2.436 1.00 95.44 100 MET A CA 1
ATOM 794 C C . MET A 1 100 ? -8.537 -2.615 1.461 1.00 95.44 100 MET A C 1
ATOM 796 O O . MET A 1 100 ? -7.535 -2.880 0.802 1.00 95.44 100 MET A O 1
ATOM 800 N N . ALA A 1 101 ? -9.107 -1.405 1.413 1.00 95.50 101 ALA A N 1
ATOM 801 C CA . ALA A 1 101 ? -8.646 -0.333 0.528 1.00 95.50 101 ALA A CA 1
ATOM 802 C C . ALA A 1 101 ? -7.376 0.384 1.028 1.00 95.50 101 ALA A C 1
ATOM 804 O O . ALA A 1 101 ? -6.464 0.647 0.248 1.00 95.50 101 ALA A O 1
ATOM 805 N N . PHE A 1 102 ? -7.310 0.711 2.322 1.00 96.88 102 PHE A N 1
ATOM 806 C CA . PHE A 1 102 ? -6.277 1.585 2.901 1.00 96.88 102 PHE A CA 1
ATOM 807 C C . PHE A 1 102 ? -5.378 0.895 3.936 1.00 96.88 102 PHE A C 1
ATOM 809 O O . PHE A 1 102 ? -4.613 1.565 4.636 1.00 96.88 102 PHE A O 1
ATOM 816 N N . GLY A 1 103 ? -5.498 -0.423 4.076 1.00 94.94 103 GLY A N 1
ATOM 817 C CA . GLY A 1 103 ? -4.645 -1.268 4.903 1.00 94.94 103 GLY A CA 1
ATOM 818 C C . GLY A 1 103 ? -4.429 -0.752 6.324 1.00 94.94 103 GLY A C 1
ATOM 819 O O . GLY A 1 103 ? -5.345 -0.263 7.008 1.00 94.94 103 GLY A O 1
ATOM 820 N N . GLY A 1 104 ? -3.167 -0.788 6.746 1.00 92.25 104 GLY A N 1
ATOM 821 C CA . GLY A 1 104 ? -2.691 -0.307 8.039 1.00 92.25 104 GLY A CA 1
ATOM 822 C C . GLY A 1 104 ? -3.132 1.112 8.431 1.00 92.25 104 GLY A C 1
ATOM 823 O O . GLY A 1 104 ? -3.279 1.387 9.625 1.00 92.25 104 GLY A O 1
ATOM 824 N N . ALA A 1 105 ? -3.413 2.021 7.487 1.00 95.50 105 ALA A N 1
ATOM 825 C CA . ALA A 1 105 ? -3.894 3.367 7.824 1.00 95.50 105 ALA A CA 1
ATOM 826 C C . ALA A 1 105 ? -5.306 3.337 8.438 1.00 95.50 105 ALA A C 1
ATOM 828 O O . ALA A 1 105 ? -5.578 4.041 9.419 1.00 95.50 105 ALA A O 1
ATOM 829 N N . SER A 1 106 ? -6.179 2.476 7.908 1.00 95.25 106 SER A N 1
ATOM 830 C CA . SER A 1 106 ? -7.512 2.211 8.458 1.00 95.25 106 SER A CA 1
ATOM 831 C C . SER A 1 106 ? -7.415 1.480 9.797 1.00 95.25 106 SER A C 1
ATOM 833 O O . SER A 1 106 ? -8.006 1.924 10.785 1.00 95.25 106 SER A O 1
ATOM 835 N N . LEU A 1 107 ? -6.581 0.436 9.892 1.00 94.12 107 LEU A N 1
ATOM 836 C CA . LEU A 1 107 ? -6.361 -0.273 11.159 1.00 94.12 107 LEU A CA 1
ATOM 837 C C . LEU A 1 107 ? -5.831 0.644 12.257 1.00 94.12 107 LEU A C 1
ATOM 839 O O . LEU A 1 107 ? -6.321 0.591 13.380 1.00 94.12 107 LEU A O 1
ATOM 843 N N . LYS A 1 108 ? -4.873 1.526 11.957 1.00 94.75 108 LYS A N 1
ATOM 844 C CA . LYS A 1 108 ? -4.337 2.494 12.926 1.00 94.75 108 LYS A CA 1
ATOM 845 C C . LYS A 1 108 ? -5.433 3.406 13.475 1.00 94.75 108 LYS A C 1
ATOM 847 O O . LYS A 1 108 ? -5.421 3.731 14.667 1.00 94.75 108 LYS A O 1
ATOM 852 N N . LYS A 1 109 ? -6.380 3.813 12.626 1.00 94.06 109 LYS A N 1
ATOM 853 C CA . LYS A 1 109 ? -7.554 4.590 13.036 1.00 94.06 109 LYS A CA 1
ATOM 854 C C . LYS A 1 109 ? -8.461 3.754 13.947 1.00 94.06 109 LYS A C 1
ATOM 856 O O . LYS A 1 109 ? -8.799 4.220 15.035 1.00 94.06 109 LYS A O 1
ATOM 861 N N . LEU A 1 110 ? -8.758 2.508 13.572 1.00 94.06 110 LEU A N 1
ATOM 862 C CA . LEU A 1 110 ? -9.555 1.585 14.386 1.00 94.06 110 LEU A CA 1
ATOM 863 C C . LEU A 1 110 ? -8.879 1.240 15.725 1.00 94.06 110 LEU A C 1
ATOM 865 O O . LEU A 1 110 ? -9.548 1.097 16.746 1.00 94.06 110 LEU A O 1
ATOM 869 N N . SER A 1 111 ? -7.551 1.141 15.781 1.00 92.75 111 SER A N 1
ATOM 870 C CA . SER A 1 111 ? -6.817 0.858 17.024 1.00 92.75 111 SER A CA 1
ATOM 871 C C . SER A 1 111 ? -7.067 1.945 18.065 1.00 92.75 111 SER A C 1
ATOM 873 O O . SER A 1 111 ? -7.305 1.646 19.237 1.00 92.75 111 SER A O 1
ATOM 875 N N . LYS A 1 112 ? -7.109 3.203 17.611 1.00 91.75 112 LYS A N 1
ATOM 876 C CA . LYS A 1 112 ? -7.408 4.386 18.430 1.00 91.75 112 LYS A CA 1
ATOM 877 C C . LYS A 1 112 ? -8.903 4.625 18.648 1.00 91.75 112 LYS A C 1
ATOM 879 O O . LYS A 1 112 ? -9.262 5.595 19.312 1.00 91.75 112 LYS A O 1
ATOM 884 N N . TYR A 1 113 ? -9.765 3.768 18.105 1.00 89.06 113 TYR A N 1
ATOM 885 C CA . TYR A 1 113 ? -11.207 3.897 18.235 1.00 89.06 113 TYR A CA 1
ATOM 886 C C . TYR A 1 113 ? -11.635 3.863 19.703 1.00 89.06 113 TYR A C 1
ATOM 888 O O . TYR A 1 113 ? -11.351 2.895 20.423 1.00 89.06 113 TYR A O 1
ATOM 896 N N . LYS A 1 114 ? -12.352 4.916 20.093 1.00 84.19 114 LYS A N 1
ATOM 897 C CA . LYS A 1 114 ? -13.122 5.039 21.329 1.00 84.19 114 LYS A CA 1
ATOM 898 C C . LYS A 1 114 ? -14.579 5.190 20.915 1.00 84.19 114 LYS A C 1
ATOM 900 O O . LYS A 1 114 ? -14.851 6.001 20.033 1.00 84.19 114 LYS A O 1
ATOM 905 N N . GLN A 1 115 ? -15.479 4.421 21.518 1.00 76.69 115 GLN A N 1
ATOM 906 C CA . GLN A 1 115 ? -16.909 4.583 21.273 1.00 76.69 115 GLN A CA 1
ATOM 907 C C . GLN A 1 115 ? -17.364 5.971 21.762 1.00 76.69 115 GLN A C 1
ATOM 909 O O . GLN A 1 115 ? -16.886 6.454 22.793 1.00 76.69 115 GLN A O 1
ATOM 914 N N . GLY A 1 116 ? -18.237 6.632 21.000 1.00 64.19 116 GLY A N 1
ATOM 915 C CA . GLY A 1 116 ? -18.768 7.944 21.364 1.00 64.19 116 GLY A CA 1
ATOM 916 C C . GLY A 1 116 ? -19.902 7.803 22.376 1.00 64.19 116 GLY A C 1
ATOM 917 O O . GLY A 1 116 ? -20.779 6.961 22.202 1.00 64.19 116 GLY A O 1
ATOM 918 N N . ALA A 1 117 ? -19.904 8.617 23.433 1.00 55.53 117 ALA A N 1
ATOM 919 C CA . ALA A 1 117 ? -21.076 8.752 24.292 1.00 55.53 117 ALA A CA 1
ATOM 920 C C . ALA A 1 117 ? -22.114 9.621 23.569 1.00 55.53 117 ALA A C 1
ATOM 922 O O . ALA A 1 117 ? -21.821 10.774 23.250 1.00 55.53 117 ALA A O 1
ATOM 923 N N . SER A 1 118 ? -23.306 9.086 23.298 1.00 52.88 118 SER A N 1
ATOM 924 C CA . SER A 1 118 ? -24.409 9.904 22.795 1.00 52.88 118 SER A CA 1
ATOM 925 C C . SER A 1 118 ? -25.043 10.664 23.961 1.00 52.88 118 SER A C 1
ATOM 927 O O . SER A 1 118 ? -25.479 10.058 24.941 1.00 52.88 118 SER A O 1
ATOM 929 N N . ALA A 1 119 ? -25.067 11.995 23.881 1.00 44.94 119 ALA A N 1
ATOM 930 C CA . ALA A 1 119 ? -25.812 12.837 24.806 1.00 44.94 119 ALA A CA 1
ATOM 931 C C . ALA A 1 119 ? -27.257 12.941 24.311 1.00 44.94 119 ALA A C 1
ATOM 933 O O . ALA A 1 119 ? -27.599 13.855 23.564 1.00 44.94 119 ALA A O 1
ATOM 934 N N . THR A 1 120 ? -28.120 12.014 24.725 1.00 41.78 120 THR A N 1
ATOM 935 C CA . THR A 1 120 ? -29.565 12.218 24.595 1.00 41.78 120 THR A CA 1
ATOM 936 C C . THR A 1 120 ? -29.971 13.283 25.610 1.00 41.78 120 THR A C 1
ATOM 938 O O . THR A 1 120 ? -30.245 12.987 26.772 1.00 41.78 120 THR A O 1
ATOM 941 N N . LYS A 1 121 ? -29.938 14.550 25.193 1.00 52.75 121 LYS A N 1
ATOM 942 C CA . LYS A 1 121 ? -30.651 15.630 25.869 1.00 52.75 121 LYS A CA 1
ATOM 943 C C . LYS A 1 121 ? -31.895 15.941 25.045 1.00 52.75 121 LYS A C 1
ATOM 945 O O . LYS A 1 121 ? -31.770 16.220 23.859 1.00 52.75 121 LYS A O 1
ATOM 950 N N . LEU A 1 122 ? -33.022 15.981 25.756 1.00 54.28 122 LEU A N 1
ATOM 951 C CA . LEU A 1 122 ? -34.307 16.577 25.383 1.00 54.28 122 LEU A CA 1
ATOM 952 C C . LEU A 1 122 ? -35.184 15.722 24.460 1.00 54.28 122 LEU A C 1
ATOM 954 O O . LEU A 1 122 ? -35.146 15.877 23.246 1.00 54.28 122 LEU A O 1
ATOM 958 N N . GLN A 1 123 ? -36.011 14.872 25.067 1.00 39.09 123 GLN A N 1
ATOM 959 C CA . GLN A 1 123 ? -37.473 15.017 25.036 1.00 39.09 123 GLN A CA 1
ATOM 960 C C . GLN A 1 123 ? -38.097 13.983 25.991 1.00 39.09 123 GLN A C 1
ATOM 962 O O . GLN A 1 123 ? -37.886 12.785 25.823 1.00 39.09 123 GLN A O 1
ATOM 967 N N . ASP A 1 124 ? -38.779 14.548 26.991 1.00 41.31 124 ASP A N 1
ATOM 968 C CA . ASP A 1 124 ? -39.902 14.045 27.801 1.00 41.31 124 ASP A CA 1
ATOM 969 C C . ASP A 1 124 ? -39.687 12.902 28.812 1.00 41.31 124 ASP A C 1
ATOM 971 O O . ASP A 1 124 ? -39.540 11.719 28.430 1.00 41.31 124 ASP A O 1
#

InterPro domains:
  IPR028110 Transmembrane protein 254 [PF14934] (15-111)
  IPR028110 Transmembrane protein 254 [PTHR34104] (4-119)

Secondary structure (DSSP, 8-state):
----EEP---PPPHHHHHHHHHHHHHHHHHHH-GGG--GGGSHHHHHHHHHHHHH-HHHHHHHHHHHHHHHHHHHHHHHHHHHHTT--HHHHHHHHHHHHHHHHHHHHHHHT--PEEP------

Organism: Patiria miniata (NCBI:txid46514)

pLDDT: mean 90.24, std 14.8, range [39.09, 98.19]